Protein AF-A0A6U8L0A1-F1 (afdb_monomer)

Mean predicted aligned error: 18.36 Å

Solvent-accessible surface area (backbone atoms only — not comparable to full-atom values): 10048 Å² total; per-residue (Å²): 143,86,67,66,73,66,54,53,54,54,54,50,52,51,52,53,50,54,51,50,51,52,52,42,53,55,32,50,55,48,30,68,69,43,46,40,82,42,84,46,75,46,82,44,78,45,81,40,72,63,59,80,89,70,69,65,87,71,78,75,72,79,85,76,82,85,75,72,101,62,88,76,73,76,81,40,49,66,57,50,64,76,51,41,80,81,70,53,52,67,66,55,48,30,54,54,24,51,77,69,75,41,88,62,78,77,53,66,70,59,46,51,51,52,48,39,52,54,38,50,55,55,61,73,67,56,79,53,67,40,80,46,78,46,81,45,76,45,78,41,81,44,72,26,68,69,40,52,53,50,38,52,52,47,51,50,52,49,31,53,76,70,67,72,114

Foldseek 3Di:
DPDPVVVVVVVVLVVVLVVLVVLLVVLVVVLVVFKDKDKDKDKDKDWDQPDVPPPPVPPPDDPPPPDDDDPPPPDALVVCVVCDLVNDDLVRLLVLCVVLVHDSDDDSVVSSVVSSVSRVVVVVPDRPIDIDIDMDIDIDIDGSVVSVVVSVVSVVVSCVSVVVD

Nearest PDB structures (foldseek):
  1zbh-assembly1_D  TM=7.529E-01  e=1.229E-01  Homo sapiens

Sequence (165 aa):
MRSQAAGDGAATLKRLVEEVDAEIAACQATIERDQRWERRVATRYDVVDAKDNFSSGAVHEGVEDYTAGVMAVHLSADALDKGGLNRFSLAELRAALEKLGRPADGDKPTLFRRLREALAASAQAQPRQQTVAHEVASWALVGAEAAEAELEALLARRRELLGEA

Secondary structure (DSSP, 8-state):
--SHHHHHHHHHHHHHHHHHHHHHHHHHHHHHHH-EEEEEEEEEEEEEE--GGG-------------SS-------HHHHHHHTTTSS-HHHHHHHHHHTT----S-HHHHHHHHHHHHHHHHHT---EEEEEEEEEEEEEES-HHHHHHHHHHHHHHHHHHT--

Radius of gyration: 37.77 Å; Cα contacts (8 Å, |Δi|>4): 126; chains: 1; bounding box: 82×31×103 Å

InterPro domains:
  IPR003034 SAP domain [PF02037] (85-119)
  IPR003034 SAP domain [PS50800] (85-119)
  IPR003034 SAP domain [SM00513] (85-119)
  IPR036361 SAP domain superfamily [G3DSA:1.10.720.30] (74-133)
  IPR036361 SAP domain superfamily [SSF68906] (78-119)

Structure (mmCIF, N/CA/C/O backbone):
data_AF-A0A6U8L0A1-F1
#
_entry.id   AF-A0A6U8L0A1-F1
#
loop_
_atom_site.group_PDB
_atom_site.id
_atom_site.type_symbol
_atom_site.label_atom_id
_atom_site.label_alt_id
_atom_site.label_comp_id
_atom_site.label_asym_id
_atom_site.label_entity_id
_atom_site.label_seq_id
_atom_site.pdbx_PDB_ins_code
_atom_site.Cartn_x
_atom_site.Cartn_y
_atom_site.Cartn_z
_atom_site.occupancy
_atom_site.B_iso_or_equiv
_atom_site.auth_seq_id
_atom_site.auth_comp_id
_atom_site.auth_asym_id
_atom_site.auth_atom_id
_atom_site.pdbx_PDB_model_num
ATOM 1 N N . MET A 1 1 ? 46.086 -12.837 -42.926 1.00 46.69 1 MET A N 1
ATOM 2 C CA . MET A 1 1 ? 44.847 -12.053 -43.146 1.00 46.69 1 MET A CA 1
ATOM 3 C C . MET A 1 1 ? 43.720 -12.517 -42.211 1.00 46.69 1 MET A C 1
ATOM 5 O O . MET A 1 1 ? 42.732 -13.058 -42.682 1.00 46.69 1 MET A O 1
ATOM 9 N N . ARG A 1 2 ? 43.853 -12.366 -40.883 1.00 50.06 2 ARG A N 1
ATOM 10 C CA . ARG A 1 2 ? 42.806 -12.774 -39.912 1.00 50.06 2 ARG A CA 1
ATOM 11 C C . ARG A 1 2 ? 42.743 -11.854 -38.678 1.00 50.06 2 ARG A C 1
ATOM 13 O O . ARG A 1 2 ? 42.684 -12.336 -37.558 1.00 50.06 2 ARG A O 1
ATOM 20 N N . SER A 1 3 ? 42.798 -10.536 -38.870 1.00 52.25 3 SER A N 1
ATOM 21 C CA . SER A 1 3 ? 42.625 -9.564 -37.769 1.00 52.25 3 SER A CA 1
ATOM 22 C C . SER A 1 3 ? 41.498 -8.551 -37.991 1.00 52.25 3 SER A C 1
ATOM 24 O O . SER A 1 3 ? 41.127 -7.860 -37.052 1.00 52.25 3 SER A O 1
ATOM 26 N N . GLN A 1 4 ? 40.902 -8.478 -39.188 1.00 55.75 4 GLN A N 1
ATOM 27 C CA . GLN A 1 4 ? 39.825 -7.518 -39.473 1.00 55.75 4 GLN A CA 1
ATOM 28 C C . GLN A 1 4 ? 38.455 -7.943 -38.916 1.00 55.75 4 GLN A C 1
ATOM 30 O O . GL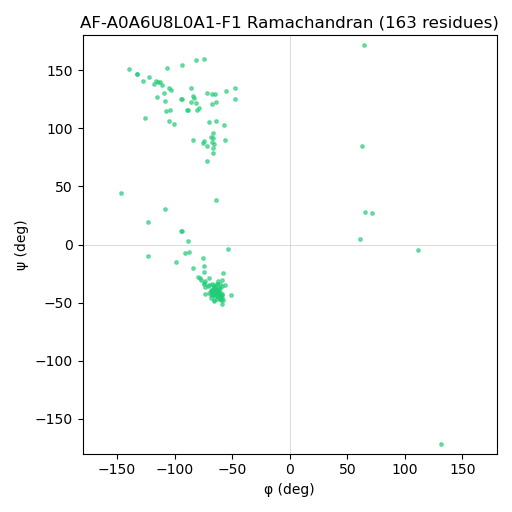N A 1 4 ? 37.675 -7.083 -38.532 1.00 55.75 4 GLN A O 1
ATOM 35 N N . ALA A 1 5 ? 38.183 -9.246 -38.785 1.00 55.41 5 ALA A N 1
ATOM 36 C CA . ALA A 1 5 ? 36.877 -9.736 -38.325 1.00 55.41 5 ALA A CA 1
ATOM 37 C C . ALA A 1 5 ? 36.592 -9.462 -36.832 1.00 55.41 5 ALA A C 1
ATOM 39 O O . ALA A 1 5 ? 35.441 -9.285 -36.451 1.00 55.41 5 ALA A O 1
ATOM 40 N N . ALA A 1 6 ? 37.626 -9.391 -35.983 1.00 57.47 6 ALA A N 1
ATOM 41 C CA . ALA A 1 6 ? 37.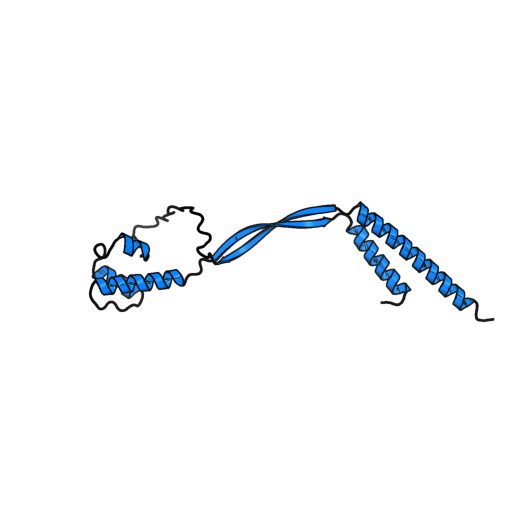454 -9.128 -34.550 1.00 57.47 6 ALA A CA 1
ATOM 42 C C . ALA A 1 6 ? 37.166 -7.643 -34.243 1.00 57.47 6 ALA A C 1
ATOM 44 O O . ALA A 1 6 ? 36.453 -7.338 -33.291 1.00 57.47 6 ALA A O 1
ATOM 45 N N . GLY A 1 7 ? 37.686 -6.719 -35.061 1.00 63.44 7 GLY A N 1
ATOM 46 C CA . GLY A 1 7 ? 37.442 -5.280 -34.899 1.00 63.44 7 GLY A CA 1
ATOM 47 C C . GLY A 1 7 ? 36.032 -4.853 -35.316 1.00 63.44 7 GLY A C 1
ATOM 48 O O . GLY A 1 7 ? 35.467 -3.940 -34.719 1.00 63.44 7 GLY A O 1
ATOM 49 N N . ASP A 1 8 ? 35.446 -5.544 -36.295 1.00 78.50 8 ASP A N 1
ATOM 50 C CA . ASP A 1 8 ? 34.117 -5.222 -36.826 1.00 78.50 8 ASP A CA 1
ATOM 51 C C . ASP A 1 8 ? 32.995 -5.624 -35.852 1.00 78.50 8 ASP A C 1
ATOM 53 O O . ASP A 1 8 ? 32.032 -4.884 -35.648 1.00 78.50 8 ASP A O 1
ATOM 57 N N . GLY A 1 9 ? 33.168 -6.749 -35.145 1.00 81.25 9 GLY A N 1
ATOM 58 C CA . GLY A 1 9 ? 32.260 -7.167 -34.073 1.00 81.25 9 GLY A CA 1
ATOM 59 C C . GLY A 1 9 ? 32.261 -6.199 -32.886 1.00 81.25 9 GLY A C 1
ATOM 60 O O . GLY A 1 9 ? 31.198 -5.820 -32.405 1.00 81.25 9 GLY A O 1
ATOM 61 N N . ALA A 1 10 ? 33.438 -5.725 -32.462 1.00 83.44 10 ALA A N 1
ATOM 62 C CA . ALA A 1 10 ? 33.552 -4.744 -31.380 1.00 83.44 10 ALA A CA 1
ATOM 63 C C . ALA A 1 10 ? 32.946 -3.380 -31.757 1.00 83.44 10 ALA A C 1
ATOM 65 O O . ALA A 1 10 ? 32.262 -2.758 -30.946 1.00 83.44 10 ALA A O 1
ATOM 66 N N . ALA A 1 11 ? 33.152 -2.924 -32.997 1.00 86.12 11 ALA A N 1
ATOM 67 C CA . ALA A 1 11 ? 32.531 -1.699 -33.498 1.00 86.12 11 ALA A CA 1
ATOM 68 C C . ALA A 1 11 ? 31.002 -1.828 -33.606 1.00 86.12 11 ALA A C 1
ATOM 70 O O . ALA A 1 11 ? 30.283 -0.878 -33.302 1.00 86.12 11 ALA A O 1
ATOM 71 N N . THR A 1 12 ? 30.505 -3.001 -34.002 1.00 87.25 12 THR A N 1
ATOM 72 C CA . THR A 1 12 ? 29.067 -3.288 -34.084 1.00 87.25 12 THR A CA 1
ATOM 73 C C . THR A 1 12 ? 28.427 -3.331 -32.698 1.00 87.25 12 THR A C 1
ATOM 75 O O . THR A 1 12 ? 27.409 -2.680 -32.484 1.00 87.25 12 THR A O 1
ATOM 78 N N . LEU A 1 13 ? 29.056 -4.014 -31.736 1.00 87.56 13 LEU A N 1
ATOM 79 C CA . LEU A 1 13 ? 28.593 -4.055 -30.348 1.00 87.56 13 LEU A CA 1
ATOM 80 C C . LEU A 1 13 ? 28.543 -2.653 -29.737 1.00 87.56 13 LEU A C 1
ATOM 82 O O . LEU A 1 13 ? 27.558 -2.292 -29.103 1.00 87.56 13 LEU A O 1
ATOM 86 N N . LYS A 1 14 ? 29.574 -1.838 -29.982 1.00 90.12 14 LYS A N 1
ATOM 87 C CA . LYS A 1 14 ? 29.617 -0.454 -29.508 1.00 90.12 14 LYS A CA 1
ATOM 88 C C . LYS A 1 14 ? 28.440 0.373 -30.036 1.00 90.12 14 LYS A C 1
ATOM 90 O O . LYS A 1 14 ? 27.801 1.054 -29.246 1.00 90.12 14 LYS A O 1
ATOM 95 N N . ARG A 1 15 ? 28.119 0.276 -31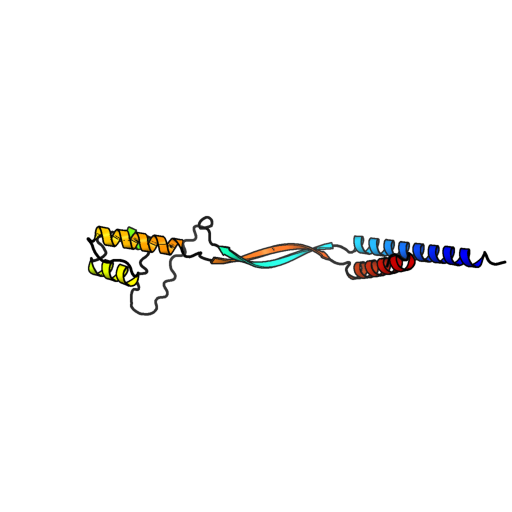.333 1.00 91.44 15 ARG A N 1
ATOM 96 C CA . ARG A 1 15 ? 26.957 0.977 -31.913 1.00 91.44 15 ARG A CA 1
ATOM 97 C C . ARG A 1 15 ? 25.637 0.512 -31.303 1.00 91.44 15 ARG A C 1
ATOM 99 O O . ARG A 1 15 ? 24.790 1.345 -31.026 1.00 91.44 15 ARG A O 1
ATOM 106 N N . LEU A 1 16 ? 25.480 -0.794 -31.075 1.00 90.81 16 LEU A N 1
ATOM 107 C CA . LEU A 1 16 ? 24.273 -1.347 -30.453 1.00 90.81 16 LEU A CA 1
ATOM 108 C C . LEU A 1 16 ? 24.101 -0.863 -29.009 1.00 90.81 16 LEU A C 1
ATOM 110 O O . LEU A 1 16 ? 22.989 -0.558 -28.597 1.00 90.81 16 LEU A O 1
ATOM 114 N N . VAL A 1 17 ? 25.189 -0.769 -28.242 1.00 91.62 17 VAL A N 1
ATOM 115 C CA . VAL A 1 17 ? 25.141 -0.211 -26.882 1.00 91.62 17 VAL A CA 1
ATOM 116 C C . VAL A 1 17 ? 24.807 1.282 -26.918 1.00 91.62 17 VAL A C 1
ATOM 118 O O . VAL A 1 17 ? 23.960 1.717 -26.150 1.00 91.62 17 VAL A O 1
ATOM 121 N N . GLU A 1 18 ? 25.410 2.052 -27.830 1.00 93.00 18 GLU A N 1
ATOM 122 C CA . GLU A 1 18 ? 25.106 3.483 -28.004 1.00 93.00 18 GLU A CA 1
ATOM 123 C C . GLU A 1 18 ? 23.642 3.728 -28.414 1.00 93.00 18 GLU A C 1
ATOM 125 O O . GLU A 1 18 ? 23.024 4.682 -27.946 1.00 93.00 18 GLU A O 1
ATOM 130 N N . GLU A 1 19 ? 23.070 2.860 -29.252 1.00 94.38 19 GLU A N 1
ATOM 131 C CA . GLU A 1 19 ? 21.654 2.892 -29.638 1.00 94.38 19 GLU A CA 1
ATOM 132 C C . GLU A 1 19 ? 20.738 2.606 -28.440 1.00 94.38 19 GLU A C 1
ATOM 134 O O . GLU A 1 19 ? 19.836 3.393 -28.157 1.00 94.38 19 GLU A O 1
ATOM 139 N N . VAL A 1 20 ? 21.021 1.548 -27.672 1.00 92.19 20 VAL A N 1
ATOM 140 C CA . VAL A 1 20 ? 20.257 1.216 -26.458 1.00 92.19 20 VAL A CA 1
ATOM 141 C C . VAL A 1 20 ? 20.381 2.315 -25.396 1.00 92.19 20 VAL A C 1
ATOM 143 O O . VAL A 1 20 ? 19.396 2.642 -24.741 1.00 92.19 20 VAL A O 1
ATOM 146 N N . ASP A 1 21 ? 21.553 2.935 -25.238 1.00 93.19 21 ASP A N 1
ATOM 147 C CA . ASP A 1 21 ? 21.745 4.064 -24.319 1.00 93.19 21 ASP A CA 1
ATOM 148 C C . ASP A 1 21 ? 20.921 5.296 -24.749 1.00 93.19 21 ASP A C 1
ATOM 150 O O . ASP A 1 21 ? 20.365 6.000 -23.900 1.00 93.19 21 ASP A O 1
ATOM 154 N N . ALA A 1 22 ? 20.785 5.543 -26.056 1.00 93.62 22 ALA A N 1
ATOM 155 C CA . ALA A 1 22 ? 19.926 6.607 -26.575 1.00 93.62 22 ALA A CA 1
ATOM 156 C C . ALA A 1 22 ? 18.431 6.314 -26.340 1.00 93.62 22 ALA A C 1
ATOM 158 O O . ALA A 1 22 ? 17.685 7.217 -25.951 1.00 93.62 22 ALA A O 1
ATOM 159 N N . GLU A 1 23 ? 17.999 5.062 -26.519 1.00 91.81 23 GLU A N 1
ATOM 160 C CA . GLU A 1 23 ? 16.633 4.614 -26.208 1.00 91.81 23 GLU A CA 1
ATOM 161 C C . GLU A 1 23 ? 16.326 4.739 -24.705 1.00 91.81 23 GLU A C 1
ATOM 163 O O . GLU A 1 23 ? 15.272 5.253 -24.328 1.00 91.81 23 GLU A O 1
ATOM 168 N N . ILE A 1 24 ? 17.277 4.371 -23.837 1.00 92.56 24 ILE A N 1
ATOM 169 C CA . ILE A 1 24 ? 17.179 4.549 -22.379 1.00 92.56 24 ILE A CA 1
ATOM 170 C C . ILE A 1 24 ? 16.968 6.024 -22.027 1.00 92.56 24 ILE A C 1
ATOM 172 O O . ILE A 1 24 ? 16.064 6.343 -21.253 1.00 92.56 24 ILE A O 1
ATOM 176 N N . ALA A 1 25 ? 17.762 6.928 -22.607 1.00 93.00 25 ALA A N 1
ATOM 177 C CA . ALA A 1 25 ? 17.652 8.359 -22.336 1.00 93.00 25 ALA A CA 1
ATOM 178 C C . ALA A 1 25 ? 16.299 8.938 -22.791 1.00 93.00 25 ALA A C 1
ATOM 180 O O . ALA A 1 25 ? 15.692 9.743 -22.081 1.00 93.00 25 ALA A O 1
ATOM 181 N N . ALA A 1 26 ? 15.791 8.510 -23.951 1.00 90.12 26 ALA A N 1
ATOM 182 C CA . ALA A 1 26 ? 14.474 8.921 -24.440 1.00 90.12 26 ALA A CA 1
ATOM 183 C C . ALA A 1 26 ? 13.335 8.412 -23.537 1.00 90.12 26 ALA A C 1
ATOM 185 O O . ALA A 1 26 ? 12.371 9.138 -23.261 1.00 90.12 26 ALA A O 1
ATOM 186 N N . CYS A 1 27 ? 13.466 7.183 -23.038 1.00 87.75 27 CYS A N 1
ATOM 187 C CA . CYS A 1 27 ? 12.503 6.587 -22.125 1.00 87.75 27 CYS A CA 1
ATOM 188 C C . CYS A 1 27 ? 12.490 7.319 -20.771 1.00 87.75 27 CYS A C 1
ATOM 190 O O . CYS A 1 27 ? 11.429 7.705 -20.281 1.00 87.75 27 CYS A O 1
ATOM 192 N N . GLN A 1 28 ? 13.667 7.644 -20.226 1.00 89.31 28 GLN A N 1
ATOM 193 C CA . GLN A 1 28 ? 13.808 8.455 -19.009 1.00 89.31 28 GLN A CA 1
ATOM 194 C C . GLN A 1 28 ? 13.169 9.843 -19.147 1.00 89.31 28 GLN A C 1
ATOM 196 O O . GLN A 1 28 ? 12.437 10.266 -18.256 1.00 89.31 28 GLN A O 1
ATOM 201 N N . ALA A 1 29 ? 13.357 10.522 -20.281 1.00 88.19 29 ALA A N 1
ATOM 202 C CA . ALA A 1 29 ? 12.718 11.816 -20.527 1.00 88.19 29 ALA A CA 1
ATOM 203 C C . ALA A 1 29 ? 11.179 11.721 -20.572 1.00 88.19 29 ALA A C 1
ATOM 205 O O . ALA A 1 29 ? 10.479 12.638 -20.140 1.00 88.19 29 ALA A O 1
ATOM 206 N N . THR A 1 30 ? 10.638 10.609 -21.078 1.00 86.25 30 THR A N 1
ATOM 207 C CA . THR A 1 30 ? 9.189 10.350 -21.080 1.00 86.25 30 THR A CA 1
ATOM 208 C C . THR A 1 30 ? 8.675 10.124 -19.662 1.00 86.25 30 THR A C 1
ATOM 210 O O . THR A 1 30 ? 7.658 10.700 -19.281 1.00 86.25 30 THR A O 1
ATOM 213 N N . ILE A 1 31 ? 9.415 9.354 -18.862 1.00 86.75 31 ILE A N 1
ATOM 214 C CA . ILE A 1 31 ? 9.111 9.114 -17.451 1.00 86.75 31 ILE A CA 1
ATOM 215 C C . ILE A 1 31 ? 9.069 10.437 -16.681 1.00 86.75 31 ILE A C 1
ATOM 217 O O . ILE A 1 31 ? 8.065 10.736 -16.044 1.00 86.75 31 ILE A O 1
ATOM 221 N N . GLU A 1 32 ? 10.099 11.274 -16.795 1.00 87.06 32 GLU A N 1
ATOM 222 C CA . GLU A 1 32 ? 10.148 12.572 -16.110 1.00 87.06 32 GLU A CA 1
ATOM 223 C C . GLU A 1 32 ? 9.002 13.510 -16.517 1.00 87.06 32 GLU A C 1
ATOM 225 O O . GLU A 1 32 ? 8.510 14.283 -15.694 1.00 87.06 32 GLU A O 1
ATOM 230 N N . ARG A 1 33 ? 8.560 13.446 -17.779 1.00 86.75 33 ARG A N 1
ATOM 231 C CA . ARG A 1 33 ? 7.455 14.265 -18.290 1.00 86.75 33 ARG A CA 1
ATOM 232 C C . ARG A 1 33 ? 6.092 13.789 -17.785 1.00 86.75 33 ARG A C 1
ATOM 234 O O . ARG A 1 33 ? 5.243 14.622 -17.466 1.00 86.75 33 ARG A O 1
ATOM 241 N N . ASP A 1 34 ? 5.875 12.477 -17.763 1.00 82.94 34 ASP A N 1
ATOM 242 C CA . ASP A 1 34 ? 4.548 11.879 -17.566 1.00 82.94 34 ASP A CA 1
ATOM 243 C C . ASP A 1 34 ? 4.297 11.430 -16.116 1.00 82.94 34 ASP A C 1
ATOM 245 O O . ASP A 1 34 ? 3.141 11.237 -15.716 1.00 82.94 34 ASP A O 1
ATOM 249 N N . GLN A 1 35 ? 5.351 11.325 -15.299 1.00 86.56 35 GLN A N 1
ATOM 250 C CA . GLN A 1 35 ? 5.230 11.061 -13.871 1.00 86.56 35 GLN A CA 1
ATOM 251 C C . GLN A 1 35 ? 4.536 12.215 -13.149 1.00 86.56 35 GLN A C 1
ATOM 253 O O . GLN A 1 35 ? 4.925 13.382 -13.212 1.00 86.56 35 GLN A O 1
ATOM 258 N N . ARG A 1 36 ? 3.520 11.858 -12.367 1.00 84.56 36 ARG A N 1
ATOM 259 C CA . ARG A 1 36 ? 2.833 12.773 -11.459 1.00 84.56 36 ARG A CA 1
ATOM 260 C C . ARG A 1 36 ? 2.674 12.147 -10.085 1.00 84.56 36 ARG A C 1
ATOM 262 O O . ARG A 1 36 ? 2.457 10.945 -9.947 1.00 84.56 36 ARG A O 1
ATOM 269 N N . TRP A 1 37 ? 2.735 12.990 -9.063 1.00 83.38 37 TRP A N 1
ATOM 270 C CA . TRP A 1 37 ? 2.398 12.596 -7.702 1.00 83.38 37 TRP A CA 1
ATOM 271 C C . TRP A 1 37 ? 0.882 12.572 -7.528 1.00 83.38 37 TRP A C 1
ATOM 273 O O . TRP A 1 37 ? 0.215 13.602 -7.621 1.00 83.38 37 TRP A O 1
ATOM 283 N N . GLU A 1 38 ? 0.339 11.396 -7.243 1.00 85.00 38 GLU A N 1
ATOM 284 C CA . GLU A 1 38 ? -1.072 11.189 -6.952 1.00 85.00 38 GLU A CA 1
ATOM 285 C C . GLU A 1 38 ? -1.258 10.859 -5.467 1.00 85.00 38 GLU A C 1
ATOM 287 O O . GLU A 1 38 ? -0.577 9.998 -4.900 1.00 85.00 38 GLU A O 1
ATOM 292 N N . ARG A 1 39 ? -2.191 11.558 -4.812 1.00 82.75 39 ARG A N 1
ATOM 293 C CA . ARG A 1 39 ? -2.555 11.283 -3.420 1.00 82.75 39 ARG A CA 1
ATOM 294 C C . ARG A 1 39 ? -3.512 10.098 -3.380 1.00 82.75 39 ARG A C 1
ATOM 296 O O . ARG A 1 39 ? -4.648 10.208 -3.830 1.00 82.75 39 ARG A O 1
ATOM 303 N N . ARG A 1 40 ? -3.087 8.999 -2.763 1.00 84.12 40 ARG A N 1
ATOM 304 C CA . ARG A 1 40 ? -3.928 7.831 -2.476 1.00 84.12 40 ARG A CA 1
ATOM 305 C C . ARG A 1 40 ? -4.320 7.837 -1.005 1.00 84.12 40 ARG A C 1
ATOM 307 O O . ARG A 1 40 ? -3.474 8.059 -0.142 1.00 84.12 40 ARG A O 1
ATOM 314 N N . VAL A 1 41 ? -5.600 7.614 -0.726 1.00 84.06 41 VAL A N 1
ATOM 315 C CA . VAL A 1 41 ? -6.133 7.514 0.638 1.00 84.06 41 VAL A CA 1
ATOM 316 C C . VAL A 1 41 ? -6.639 6.096 0.845 1.00 84.06 41 VAL A C 1
ATOM 318 O O . VAL A 1 41 ? -7.423 5.599 0.040 1.00 84.06 41 VAL A O 1
ATOM 321 N N . ALA A 1 42 ? -6.176 5.448 1.909 1.00 83.25 42 ALA A N 1
ATOM 322 C CA . ALA A 1 42 ? -6.623 4.123 2.312 1.00 83.25 42 ALA A CA 1
ATOM 323 C C . ALA A 1 42 ? -7.059 4.147 3.779 1.00 83.25 42 ALA A C 1
ATOM 325 O O . ALA A 1 42 ? -6.422 4.784 4.619 1.00 83.25 42 ALA A O 1
ATOM 326 N N . THR A 1 43 ? -8.139 3.439 4.097 1.00 81.75 43 THR A N 1
ATOM 327 C CA . THR A 1 43 ? -8.584 3.260 5.481 1.00 81.75 43 THR A CA 1
ATOM 328 C C . THR A 1 43 ? -7.844 2.082 6.093 1.00 81.75 43 THR A C 1
ATOM 330 O O . THR A 1 43 ? -7.908 0.965 5.575 1.00 81.75 43 THR A O 1
ATOM 333 N N . ARG A 1 44 ? -7.150 2.325 7.204 1.00 81.50 44 ARG A N 1
ATOM 334 C CA . ARG A 1 44 ? -6.470 1.293 7.984 1.00 81.50 44 ARG A CA 1
ATOM 335 C C . ARG A 1 44 ? -7.186 1.103 9.318 1.00 81.50 44 ARG A C 1
ATOM 337 O O . ARG A 1 44 ? -7.568 2.075 9.967 1.00 81.50 44 ARG A O 1
ATOM 344 N N . TYR A 1 45 ? -7.355 -0.156 9.711 1.00 77.44 45 TYR A N 1
ATOM 345 C CA . TYR A 1 45 ? -7.931 -0.547 10.994 1.00 77.44 45 TYR A CA 1
ATOM 346 C C . TYR A 1 45 ? -6.813 -1.077 11.883 1.00 77.44 45 TYR A C 1
ATOM 348 O O . TYR A 1 45 ? -6.230 -2.112 11.570 1.00 77.44 45 TYR A O 1
ATOM 356 N N . ASP A 1 46 ? -6.527 -0.378 12.977 1.00 75.44 46 ASP A N 1
ATOM 357 C CA . ASP A 1 46 ? -5.576 -0.846 13.983 1.00 75.44 46 ASP A CA 1
ATOM 358 C C . ASP A 1 46 ? -6.320 -1.152 15.288 1.00 75.44 46 ASP A C 1
ATOM 360 O O . ASP A 1 46 ? -7.235 -0.429 15.699 1.00 75.44 46 ASP A O 1
ATOM 364 N N . VAL A 1 47 ? -5.921 -2.245 15.941 1.00 74.62 47 VAL A N 1
ATOM 365 C CA . VAL A 1 47 ? -6.365 -2.578 17.296 1.00 74.62 47 VAL A CA 1
ATOM 366 C C . VAL A 1 47 ? -5.406 -1.902 18.260 1.00 74.62 47 VAL A C 1
ATOM 368 O O . VAL A 1 47 ? -4.215 -2.212 18.278 1.00 74.62 47 VAL A O 1
ATOM 371 N N . VAL A 1 48 ? -5.920 -0.965 19.046 1.00 69.69 48 VAL A N 1
ATOM 372 C CA . VAL A 1 48 ? -5.147 -0.244 20.054 1.00 69.69 48 VAL A CA 1
ATOM 373 C C . VAL A 1 48 ? -5.661 -0.594 21.441 1.00 69.69 48 VAL A C 1
ATOM 375 O O . VAL A 1 48 ? -6.870 -0.698 21.668 1.00 69.69 48 VAL A O 1
ATOM 378 N N . ASP A 1 49 ? -4.741 -0.760 22.387 1.00 65.81 49 ASP A N 1
ATOM 379 C CA . ASP A 1 49 ? -5.105 -0.794 23.798 1.00 65.81 49 ASP A CA 1
ATOM 380 C C . ASP A 1 49 ? -5.595 0.603 24.182 1.00 65.81 49 ASP A C 1
ATOM 382 O O . ASP A 1 49 ? -4.859 1.587 24.038 1.00 65.81 49 ASP A O 1
ATOM 386 N N . ALA A 1 50 ? -6.838 0.711 24.661 1.00 58.28 50 ALA A N 1
ATOM 387 C CA . ALA A 1 50 ? -7.354 1.967 25.182 1.00 58.28 50 ALA A CA 1
ATOM 388 C C . ALA A 1 50 ? -6.600 2.312 26.469 1.00 58.28 50 ALA A C 1
ATOM 390 O O . ALA A 1 50 ? -6.989 1.943 27.574 1.00 58.28 50 ALA A O 1
ATOM 391 N N . LYS A 1 51 ? -5.475 3.007 26.321 1.00 58.62 51 LYS A N 1
ATOM 392 C CA . LYS A 1 51 ? -4.812 3.669 27.435 1.00 58.62 51 LYS A CA 1
ATOM 393 C C . LYS A 1 51 ? -5.678 4.870 27.810 1.00 58.62 51 LYS A C 1
ATOM 395 O O . LYS A 1 51 ? -6.006 5.671 26.935 1.00 58.62 51 LYS A O 1
ATOM 400 N N . ASP A 1 52 ? -5.997 5.019 29.094 1.00 54.78 52 ASP A N 1
ATOM 401 C CA . ASP A 1 52 ? -6.903 6.041 29.659 1.00 54.78 52 ASP A CA 1
ATOM 402 C C . ASP A 1 52 ? -6.569 7.510 29.304 1.00 54.78 52 ASP A C 1
ATOM 404 O O . ASP A 1 52 ? -7.323 8.421 29.626 1.00 54.78 52 ASP A O 1
ATOM 408 N N . ASN A 1 53 ? -5.467 7.776 28.599 1.00 45.19 53 ASN A N 1
ATOM 409 C CA . ASN A 1 53 ? -5.058 9.117 28.182 1.00 45.19 53 ASN A CA 1
ATOM 410 C C . ASN A 1 53 ? -5.877 9.696 27.010 1.00 45.19 53 ASN A C 1
ATOM 412 O O . ASN A 1 53 ? -5.750 10.885 26.730 1.00 45.19 53 ASN A O 1
ATOM 416 N N . PHE A 1 54 ? -6.702 8.889 26.329 1.00 46.22 54 PHE A N 1
ATOM 417 C CA . PHE A 1 54 ? -7.622 9.346 25.275 1.00 46.22 54 PHE A CA 1
ATOM 418 C C . PHE A 1 54 ? -9.089 9.309 25.711 1.00 46.22 54 PHE A C 1
ATOM 420 O O . PHE A 1 54 ? -9.978 9.143 24.877 1.00 46.22 54 PHE A O 1
ATOM 427 N N . SER A 1 55 ? -9.382 9.502 27.001 1.00 44.66 55 SER A N 1
ATOM 428 C CA . SER A 1 55 ? -10.731 9.890 27.408 1.00 44.66 55 SER A CA 1
ATOM 429 C C . SER A 1 55 ? -11.019 11.298 26.874 1.00 44.66 55 SER A C 1
ATOM 431 O O . SER A 1 55 ? -10.945 12.294 27.595 1.00 44.66 55 SER A O 1
ATOM 433 N N . SER A 1 56 ? -11.346 11.398 25.582 1.00 43.62 56 SER A N 1
ATOM 434 C CA . SER A 1 56 ? -12.233 12.449 25.111 1.00 43.62 56 SER A CA 1
ATOM 435 C C . SER A 1 56 ? -13.416 12.443 26.068 1.00 43.62 56 SER A C 1
ATOM 437 O O . SER A 1 56 ? -14.018 11.388 26.272 1.00 43.62 56 SER A O 1
ATOM 439 N N . GLY A 1 57 ? -13.724 13.585 26.679 1.00 40.09 57 GLY A N 1
ATOM 440 C CA . GLY A 1 57 ? -14.876 13.783 27.561 1.00 40.09 57 GLY A CA 1
ATOM 441 C C . GLY A 1 57 ? -16.230 13.622 26.857 1.00 40.09 57 GLY A C 1
ATOM 442 O O . GLY A 1 57 ? -17.153 14.379 27.128 1.00 40.09 57 GLY A O 1
ATOM 443 N N . ALA A 1 58 ? -16.357 12.664 25.940 1.00 40.06 58 ALA A N 1
ATOM 444 C CA . ALA A 1 58 ? -17.618 12.141 25.471 1.00 40.06 58 ALA A CA 1
ATOM 445 C C . ALA A 1 58 ? -18.169 11.253 26.585 1.00 40.06 58 ALA A C 1
ATOM 447 O O . ALA A 1 58 ? -17.902 10.055 26.679 1.00 40.06 58 ALA A O 1
ATOM 448 N N . VAL A 1 59 ? -18.917 11.900 27.471 1.00 40.59 59 VAL A N 1
ATOM 449 C CA . VAL A 1 59 ? -19.905 11.261 28.325 1.00 40.59 59 VAL A CA 1
ATOM 450 C C . VAL A 1 59 ? -20.870 10.523 27.394 1.00 40.59 59 VAL A C 1
ATOM 452 O O . VAL A 1 59 ? -21.838 11.099 26.911 1.00 40.59 59 VAL A O 1
ATOM 455 N N . HIS A 1 60 ? -20.590 9.259 27.081 1.00 32.41 60 HIS A N 1
ATOM 456 C CA . HIS A 1 60 ? -21.631 8.362 26.604 1.00 32.41 60 HIS A CA 1
ATOM 457 C C . HIS A 1 60 ? -22.453 7.975 27.828 1.00 32.41 60 HIS A C 1
ATOM 459 O O . HIS A 1 60 ? -22.158 7.013 28.537 1.00 32.41 60 HIS A O 1
ATOM 465 N N . GLU A 1 61 ? -23.445 8.820 28.109 1.00 38.56 61 GLU A N 1
ATOM 466 C CA . GLU A 1 61 ? -24.616 8.446 28.888 1.00 38.56 61 GLU A CA 1
ATOM 467 C C . GLU A 1 61 ? -25.157 7.115 28.354 1.00 38.56 61 GLU A C 1
ATOM 469 O O . GLU A 1 61 ? -25.198 6.877 27.144 1.00 38.56 61 GLU A O 1
ATOM 474 N N . GLY A 1 62 ? -25.463 6.221 29.291 1.00 40.66 62 GLY A N 1
ATOM 475 C CA . GLY A 1 62 ? -25.654 4.803 29.050 1.00 40.66 62 GLY A CA 1
ATOM 476 C C . GLY A 1 62 ? -26.702 4.486 27.993 1.00 40.66 62 GLY A C 1
ATOM 477 O O . GLY A 1 62 ? -27.843 4.936 28.059 1.00 40.66 62 GLY A O 1
ATOM 478 N N . VAL A 1 63 ? -26.330 3.604 27.071 1.00 33.94 63 VAL A N 1
ATOM 479 C CA . VAL A 1 63 ? -27.307 2.750 26.402 1.00 33.94 63 VAL A CA 1
ATOM 480 C C . VAL A 1 63 ? -27.531 1.563 27.336 1.00 33.94 63 VAL A C 1
ATOM 482 O O . VAL A 1 63 ? -26.787 0.585 27.323 1.00 33.94 63 VAL A O 1
ATOM 485 N N . GLU A 1 64 ? -28.503 1.712 28.236 1.00 38.28 64 GLU A N 1
ATOM 486 C CA . GLU A 1 64 ? -29.051 0.605 29.014 1.00 38.28 64 GLU A CA 1
ATOM 487 C C . GLU A 1 64 ? -29.863 -0.282 28.057 1.00 38.28 64 GLU A C 1
ATOM 489 O O . GLU A 1 64 ? -30.958 0.078 27.626 1.00 38.28 64 GLU A O 1
ATOM 494 N N . ASP A 1 65 ? -29.315 -1.445 27.698 1.00 37.50 65 ASP A N 1
ATOM 495 C CA . ASP A 1 65 ? -30.086 -2.522 27.074 1.00 37.50 65 ASP A CA 1
ATOM 496 C C . ASP A 1 65 ? -31.058 -3.084 28.123 1.00 37.50 65 ASP A C 1
ATOM 498 O O . ASP A 1 65 ? -30.736 -3.962 28.929 1.00 37.50 65 ASP A O 1
ATOM 502 N N . TYR A 1 66 ? -32.270 -2.530 28.139 1.00 41.59 66 TYR A N 1
ATOM 503 C CA . TYR A 1 66 ? -33.389 -2.958 28.973 1.00 41.59 66 TYR A CA 1
ATOM 504 C C . TYR A 1 66 ? -33.968 -4.289 28.479 1.00 41.59 66 TYR A C 1
ATOM 506 O O . TYR A 1 66 ? -35.078 -4.347 27.948 1.00 41.59 66 TYR A O 1
ATOM 514 N N . THR A 1 67 ? -33.246 -5.390 28.675 1.00 32.62 67 THR A N 1
ATOM 515 C CA . THR A 1 67 ? -33.823 -6.730 28.516 1.00 32.62 67 THR A CA 1
ATOM 516 C C . THR A 1 67 ? -34.076 -7.364 29.883 1.00 32.62 67 THR A C 1
ATOM 518 O O . THR A 1 67 ? -33.178 -7.798 30.593 1.00 32.62 67 THR A O 1
ATOM 521 N N . ALA A 1 68 ? -35.365 -7.399 30.232 1.00 34.91 68 ALA A N 1
ATOM 522 C CA . ALA A 1 68 ? -35.985 -8.275 31.222 1.00 34.91 68 ALA A CA 1
ATOM 523 C C . ALA A 1 68 ? -35.527 -8.147 32.691 1.00 34.91 68 ALA A C 1
ATOM 525 O O . ALA A 1 68 ? -34.777 -8.970 33.197 1.00 34.91 68 ALA A O 1
ATOM 526 N N . GLY A 1 69 ? -36.132 -7.198 33.419 1.00 34.91 69 GLY A N 1
ATOM 527 C CA . GLY A 1 69 ? -36.745 -7.451 34.740 1.00 34.91 69 GLY A CA 1
ATOM 528 C C . GLY A 1 69 ? -35.880 -7.957 35.906 1.00 34.91 69 GLY A C 1
ATOM 529 O O . GLY A 1 69 ? -36.418 -8.217 36.978 1.00 34.91 69 GLY A O 1
ATOM 530 N N . VAL A 1 70 ? -34.567 -8.072 35.745 1.00 32.41 70 VAL A N 1
ATOM 531 C CA . VAL A 1 70 ? -33.609 -8.387 36.800 1.00 32.41 70 VAL A CA 1
ATOM 532 C C . VAL A 1 70 ? -32.579 -7.275 36.756 1.00 32.41 70 VAL A C 1
ATOM 534 O O . VAL A 1 70 ? -31.797 -7.192 35.814 1.00 32.41 70 VAL A O 1
ATOM 537 N N . MET A 1 71 ? -32.579 -6.395 37.760 1.00 30.44 71 MET A N 1
ATOM 538 C CA . MET A 1 71 ? -31.482 -5.446 37.930 1.00 30.44 71 MET A CA 1
ATOM 539 C C . MET A 1 71 ? -30.221 -6.245 38.268 1.00 30.44 71 MET A C 1
ATOM 541 O O . MET A 1 71 ? -29.897 -6.464 39.435 1.00 30.44 71 MET A O 1
ATOM 545 N N . ALA A 1 72 ? -29.507 -6.711 37.245 1.00 38.62 72 ALA A N 1
ATOM 546 C CA . ALA A 1 72 ? -28.112 -7.071 37.374 1.00 38.62 72 ALA A CA 1
ATOM 547 C C . ALA A 1 72 ? -27.377 -5.759 37.643 1.00 38.62 72 ALA A C 1
ATOM 549 O O . ALA A 1 72 ? -26.904 -5.090 36.730 1.00 38.62 72 ALA A O 1
ATOM 550 N N . VAL A 1 73 ? -27.363 -5.339 38.912 1.00 46.22 73 VAL A N 1
ATOM 551 C CA . VAL A 1 73 ? -26.527 -4.235 39.365 1.00 46.22 73 VAL A CA 1
ATOM 552 C C . VAL A 1 73 ? -25.111 -4.648 39.007 1.00 46.22 73 VAL A C 1
ATOM 554 O O . VAL A 1 73 ? -24.527 -5.519 39.654 1.00 46.22 73 VAL A O 1
ATOM 557 N N . HIS A 1 74 ? -24.585 -4.073 37.929 1.00 50.03 74 HIS A N 1
ATOM 558 C CA . HIS A 1 74 ? -23.192 -4.227 37.573 1.00 50.03 74 HIS A CA 1
ATOM 559 C C . HIS A 1 74 ? -22.419 -3.518 38.687 1.00 50.03 74 HIS A C 1
ATOM 561 O O . HIS A 1 74 ? -22.270 -2.298 38.690 1.00 50.03 74 HIS A O 1
ATOM 567 N N . LEU A 1 75 ? -22.042 -4.277 39.721 1.00 61.19 75 LEU A N 1
ATOM 568 C CA . LEU A 1 75 ? -21.290 -3.761 40.854 1.00 61.19 75 LEU A CA 1
ATOM 569 C C . LEU A 1 75 ? -19.911 -3.360 40.338 1.00 61.19 75 LEU A C 1
ATOM 571 O O . 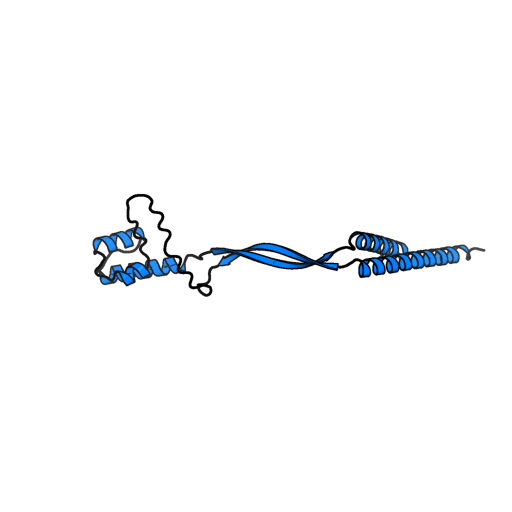LEU A 1 75 ? -19.024 -4.192 40.185 1.00 61.19 75 LEU A O 1
ATOM 575 N N . SER A 1 76 ? -19.759 -2.078 40.026 1.00 62.66 76 SER A N 1
ATOM 576 C CA . SER A 1 76 ? -18.477 -1.440 39.770 1.00 62.66 76 SER A CA 1
ATOM 577 C C . SER A 1 76 ? -17.958 -0.812 41.064 1.00 62.66 76 SER A C 1
ATOM 579 O O . SER A 1 76 ? -18.734 -0.463 41.959 1.00 62.66 76 SER A O 1
ATOM 581 N N . ALA A 1 77 ? -16.637 -0.650 41.176 1.00 64.88 77 ALA A N 1
ATOM 582 C CA . ALA A 1 77 ? -16.033 0.032 42.322 1.00 64.88 77 ALA A CA 1
ATOM 583 C C . ALA A 1 77 ? -16.593 1.462 42.501 1.00 64.88 77 ALA A C 1
ATOM 585 O O . ALA A 1 77 ? -16.820 1.901 43.624 1.00 64.88 77 ALA A O 1
ATOM 586 N N . ASP A 1 78 ? -16.909 2.144 41.396 1.00 65.38 78 ASP A N 1
ATOM 587 C CA . ASP A 1 78 ? -17.504 3.486 41.390 1.00 65.38 78 ASP A CA 1
ATOM 588 C C . ASP A 1 78 ? -18.947 3.497 41.940 1.00 65.38 78 ASP A C 1
ATOM 590 O O . ASP A 1 78 ? -19.329 4.372 42.719 1.00 65.38 78 ASP A O 1
ATOM 594 N N . ALA A 1 79 ? -19.745 2.471 41.614 1.00 65.12 79 ALA A N 1
ATOM 595 C CA . ALA A 1 79 ? -21.099 2.311 42.147 1.00 65.12 79 ALA A CA 1
ATOM 596 C C . ALA A 1 79 ? -21.108 2.005 43.657 1.00 65.12 79 ALA A C 1
ATOM 598 O O . ALA A 1 79 ? -22.002 2.464 44.376 1.00 65.12 79 ALA A O 1
ATOM 599 N N . LEU A 1 80 ? -20.107 1.262 44.146 1.00 68.81 80 LEU A N 1
ATOM 600 C CA . LEU A 1 80 ? -19.881 1.043 45.579 1.00 68.81 80 LEU A CA 1
ATOM 601 C C . LEU A 1 80 ? -19.550 2.353 46.299 1.00 68.81 80 LEU A C 1
ATOM 603 O O . LEU A 1 80 ? -20.138 2.632 47.344 1.00 68.81 80 LEU A O 1
ATOM 607 N N . ASP A 1 81 ? -18.677 3.177 45.721 1.00 67.62 81 ASP A N 1
ATOM 608 C CA . ASP A 1 81 ? -18.250 4.443 46.324 1.00 67.62 81 ASP A CA 1
ATOM 609 C C . ASP A 1 81 ? -19.385 5.470 46.395 1.00 67.62 81 ASP A C 1
ATOM 611 O O . ASP A 1 81 ? -19.561 6.121 47.425 1.00 67.62 81 ASP A O 1
ATOM 615 N N . LYS A 1 82 ? -20.222 5.552 45.354 1.00 68.88 82 LYS A N 1
ATOM 616 C CA . LYS A 1 82 ? -21.412 6.420 45.337 1.00 68.88 82 LYS A CA 1
ATOM 617 C C . LYS A 1 82 ? -22.522 5.939 46.275 1.00 68.88 82 LYS A C 1
ATOM 619 O O . LYS A 1 82 ? -23.253 6.753 46.833 1.00 68.88 82 LYS A O 1
ATOM 624 N N . GLY A 1 83 ? -22.685 4.623 46.427 1.00 65.62 83 GLY A N 1
ATOM 625 C CA . GLY A 1 83 ? -23.705 4.031 47.299 1.00 65.62 83 GLY A CA 1
ATOM 626 C C . GLY A 1 83 ? -23.327 4.026 48.782 1.00 65.62 83 GLY A C 1
ATOM 627 O O . GLY A 1 83 ? -24.207 4.054 49.642 1.00 65.62 83 GLY A O 1
ATOM 628 N N . GLY A 1 84 ? -22.029 3.993 49.085 1.00 66.06 84 GLY A N 1
ATOM 629 C CA . GLY A 1 84 ? -21.510 3.892 50.441 1.00 66.06 84 GLY A CA 1
ATOM 630 C C . GLY A 1 84 ? -21.863 2.573 51.144 1.00 66.06 84 GLY A C 1
ATOM 631 O O . GLY A 1 84 ? -22.677 1.761 50.697 1.00 66.06 84 GLY A O 1
ATOM 632 N N . LEU A 1 85 ? -21.260 2.365 52.316 1.00 66.31 85 LEU A N 1
ATOM 633 C CA . LEU A 1 85 ? -21.436 1.165 53.146 1.00 66.31 85 LEU A CA 1
ATOM 634 C C . LEU A 1 85 ? -22.893 0.888 53.550 1.00 66.31 85 LEU A C 1
ATOM 636 O O . LEU A 1 85 ? -23.236 -0.254 53.845 1.00 66.31 85 LEU A O 1
ATOM 640 N N . ASN A 1 86 ? -23.757 1.903 53.593 1.00 73.44 86 ASN A N 1
ATOM 641 C CA . ASN A 1 86 ? -25.122 1.769 54.110 1.00 73.44 86 ASN A CA 1
ATOM 642 C C . ASN A 1 86 ? -26.130 1.241 53.087 1.00 73.44 86 ASN A C 1
ATOM 644 O O . ASN A 1 86 ? -27.150 0.698 53.498 1.00 73.44 86 ASN A O 1
ATOM 648 N N . ARG A 1 87 ? -25.834 1.339 51.788 1.00 71.62 87 ARG A N 1
ATOM 649 C CA . ARG A 1 87 ? -26.738 0.889 50.721 1.00 71.62 87 ARG A CA 1
ATOM 650 C C . ARG A 1 87 ? -26.803 -0.631 50.578 1.00 71.62 87 ARG A C 1
ATOM 652 O O . ARG A 1 87 ? -27.796 -1.142 50.079 1.00 71.62 87 ARG A 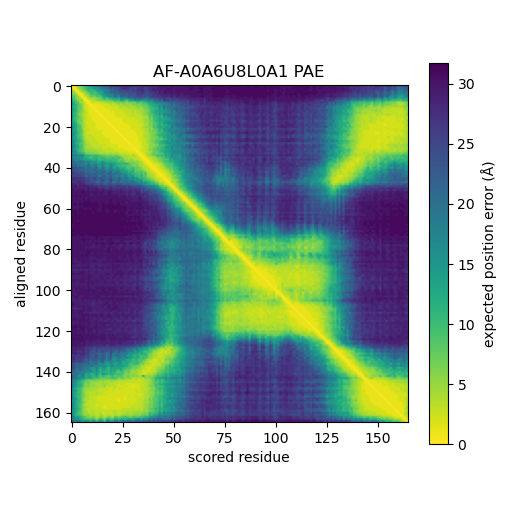O 1
ATOM 659 N N . PHE A 1 88 ? -25.767 -1.337 51.024 1.00 73.62 88 PHE A N 1
ATOM 660 C CA . PHE A 1 88 ? -25.686 -2.791 50.928 1.00 73.62 88 PHE A CA 1
ATOM 661 C C . PHE A 1 88 ? -25.943 -3.436 52.285 1.00 73.62 88 PHE A C 1
ATOM 663 O O . PHE A 1 88 ? -25.393 -3.023 53.311 1.00 73.62 88 PHE A O 1
ATOM 670 N N . SER A 1 89 ? -26.763 -4.475 52.301 1.00 79.38 89 SER A N 1
ATOM 671 C CA . SER A 1 89 ? -26.906 -5.371 53.440 1.00 79.38 89 SER A CA 1
ATOM 672 C C . SER A 1 89 ? -25.697 -6.303 53.549 1.00 79.38 89 SER A C 1
ATOM 674 O O . SER A 1 89 ? -24.948 -6.539 52.599 1.00 79.38 89 SER A O 1
ATOM 676 N N . LEU A 1 90 ? -25.492 -6.859 54.743 1.00 79.75 90 LEU A N 1
ATOM 677 C CA . LEU A 1 90 ? -24.403 -7.803 54.987 1.00 79.75 90 LEU A CA 1
ATOM 678 C C . LEU A 1 90 ? -24.570 -9.082 54.142 1.00 79.75 90 LEU A C 1
ATOM 680 O O . LEU A 1 90 ? -23.582 -9.625 53.653 1.00 79.75 90 LEU A O 1
ATOM 684 N N . ALA A 1 91 ? -25.813 -9.516 53.911 1.00 80.00 91 ALA A N 1
ATOM 685 C CA . ALA A 1 91 ? -26.132 -10.653 53.051 1.00 80.00 91 ALA A CA 1
ATOM 686 C C . ALA A 1 91 ? -25.760 -10.396 51.579 1.00 80.00 91 ALA A C 1
ATOM 688 O O . ALA A 1 91 ? -25.150 -11.256 50.949 1.00 80.00 91 ALA A O 1
ATOM 689 N N . GLU A 1 92 ? -26.047 -9.201 51.053 1.00 80.38 92 GLU A N 1
ATOM 690 C CA . GLU A 1 92 ? -25.698 -8.827 49.673 1.00 80.38 92 GLU A CA 1
ATOM 691 C C . GLU A 1 92 ? -24.183 -8.761 49.459 1.00 80.38 92 GLU A C 1
ATOM 693 O O . GLU A 1 92 ? -23.687 -9.243 48.442 1.00 80.38 92 GLU A O 1
ATOM 698 N N . LEU A 1 93 ? -23.431 -8.231 50.432 1.00 80.94 93 LEU A N 1
ATOM 699 C CA . LEU A 1 93 ? -21.966 -8.186 50.359 1.00 80.94 93 LEU A CA 1
ATOM 700 C C . LEU A 1 93 ? -21.347 -9.588 50.371 1.00 80.94 93 LEU A C 1
ATOM 702 O O . LEU A 1 93 ? -20.410 -9.850 49.618 1.00 80.94 93 LEU A O 1
ATOM 706 N N . ARG A 1 94 ? -21.878 -10.499 51.196 1.00 82.81 94 ARG A N 1
ATOM 707 C CA . ARG A 1 94 ? -21.429 -11.898 51.223 1.00 82.81 94 ARG A CA 1
ATOM 708 C C . ARG A 1 94 ? -21.742 -12.615 49.915 1.00 82.81 94 ARG A C 1
ATOM 710 O O . ARG A 1 94 ? -20.838 -13.209 49.342 1.00 82.81 94 ARG A O 1
ATOM 717 N N . ALA A 1 95 ? -22.966 -12.481 49.407 1.00 82.94 95 ALA A N 1
ATOM 718 C CA . ALA A 1 95 ? -23.367 -13.077 48.135 1.00 82.94 95 ALA A CA 1
ATOM 719 C C . ALA A 1 95 ? -22.531 -12.547 46.955 1.00 82.94 95 ALA A C 1
ATOM 721 O O . ALA A 1 95 ? -22.181 -13.301 46.048 1.00 82.94 95 ALA A O 1
ATOM 722 N N . ALA A 1 96 ? -22.176 -11.257 46.961 1.00 79.31 96 ALA A N 1
ATOM 723 C CA . ALA A 1 96 ? -21.307 -10.665 45.945 1.00 79.31 96 ALA A CA 1
ATOM 724 C C . ALA A 1 96 ? -19.864 -11.199 46.022 1.00 79.31 96 ALA A C 1
ATOM 726 O O . ALA A 1 96 ? -19.272 -11.504 44.988 1.00 79.31 96 ALA A O 1
ATOM 727 N N . LEU A 1 97 ? -19.306 -11.353 47.228 1.00 83.19 97 LEU A N 1
ATOM 728 C CA . LEU A 1 97 ? -17.974 -11.938 47.421 1.00 83.19 97 LEU A CA 1
ATOM 729 C C . LEU A 1 97 ? -17.933 -13.429 47.070 1.00 83.19 97 LEU A C 1
ATOM 731 O O . LEU A 1 97 ? -16.971 -13.872 46.449 1.00 83.19 97 LEU A O 1
ATOM 735 N N . GLU A 1 98 ? -18.980 -14.181 47.403 1.00 84.00 98 GLU A N 1
ATOM 736 C CA . GLU A 1 98 ? -19.111 -15.603 47.074 1.00 84.00 98 GLU A CA 1
ATOM 737 C C . GLU A 1 98 ? -19.164 -15.826 45.557 1.00 84.00 98 GLU A C 1
ATOM 739 O O . GLU A 1 98 ? -18.425 -16.656 45.032 1.00 84.00 98 GLU A O 1
ATOM 744 N N . LYS A 1 99 ? -19.932 -15.003 44.825 1.00 83.19 99 LYS A N 1
ATOM 745 C CA . LYS A 1 99 ? -19.934 -15.002 43.349 1.00 83.19 99 LYS A CA 1
ATOM 746 C C . LYS A 1 99 ? -18.557 -14.720 42.745 1.00 83.19 99 LYS A C 1
ATOM 748 O O . LYS A 1 99 ? -18.255 -15.210 41.662 1.00 83.19 99 LYS A O 1
ATOM 753 N N . LEU A 1 100 ? -17.729 -13.934 43.433 1.00 77.00 100 LEU A N 1
ATOM 754 C CA . LEU A 1 100 ? -16.353 -13.626 43.034 1.00 77.00 100 LEU A CA 1
ATOM 755 C C . LEU A 1 100 ? -15.326 -14.647 43.564 1.00 77.00 100 LEU A C 1
ATOM 757 O O . LEU A 1 100 ? -14.126 -14.451 43.369 1.00 77.00 100 LEU A O 1
ATOM 761 N N . GLY A 1 101 ? -15.763 -15.711 44.253 1.00 80.62 101 GLY A N 1
ATOM 762 C CA . GLY A 1 101 ? -14.884 -16.730 44.834 1.00 80.62 101 GLY A CA 1
ATOM 763 C C . GLY A 1 101 ? -13.980 -16.201 45.955 1.00 80.62 101 GLY A C 1
ATOM 764 O O . GLY A 1 101 ? -12.866 -16.691 46.143 1.00 80.62 101 GLY A O 1
ATOM 765 N N . ARG A 1 102 ? -14.411 -15.156 46.672 1.00 81.81 102 ARG A N 1
ATOM 766 C CA . ARG A 1 102 ? -13.651 -14.496 47.746 1.00 81.81 102 ARG A CA 1
ATOM 767 C C . ARG A 1 102 ? -14.216 -14.845 49.130 1.00 81.81 102 ARG A C 1
ATOM 769 O O . ARG A 1 102 ? -15.415 -15.074 49.264 1.00 81.81 102 ARG A O 1
ATOM 776 N N . PRO A 1 103 ? -13.377 -14.834 50.185 1.00 80.94 103 PRO A N 1
ATOM 777 C CA . PRO A 1 103 ? -13.821 -15.138 51.543 1.00 80.94 103 PRO A CA 1
ATOM 778 C C . PRO A 1 103 ? -14.828 -14.098 52.059 1.00 80.94 103 PRO A C 1
ATOM 780 O O . PRO A 1 103 ? -14.522 -12.901 52.140 1.00 80.94 103 PRO A O 1
ATOM 783 N N . ALA A 1 104 ? -16.010 -14.584 52.447 1.00 80.44 104 ALA A N 1
ATOM 784 C CA . ALA A 1 104 ? -17.166 -13.806 52.904 1.00 80.44 104 ALA A CA 1
ATOM 785 C C . ALA A 1 104 ? -17.234 -13.634 54.443 1.00 80.44 104 ALA A C 1
ATOM 787 O O . ALA A 1 104 ? -18.244 -13.174 54.991 1.00 80.44 104 ALA A O 1
ATOM 788 N N . ASP A 1 105 ? -16.148 -13.978 55.140 1.00 81.19 105 ASP A N 1
ATOM 789 C CA . ASP A 1 105 ? -16.040 -13.891 56.595 1.00 81.19 105 ASP A CA 1
ATOM 790 C C . ASP A 1 105 ? -15.597 -12.503 57.057 1.00 81.19 105 ASP A C 1
ATOM 792 O O . ASP A 1 105 ? -14.628 -11.934 56.538 1.00 81.19 105 ASP A O 1
ATOM 796 N N . GLY A 1 106 ? -16.282 -11.986 58.077 1.00 83.38 106 GLY A N 1
ATOM 797 C CA . GLY A 1 106 ? -15.939 -10.731 58.737 1.00 83.38 106 GLY A CA 1
ATOM 798 C C . GLY A 1 106 ? -17.117 -9.780 58.924 1.00 83.38 106 GLY A C 1
ATOM 799 O O . GLY A 1 106 ? -18.285 -10.121 58.704 1.00 83.38 106 GLY A O 1
ATOM 800 N N . ASP A 1 107 ? -16.772 -8.576 59.363 1.00 84.94 107 ASP A N 1
ATOM 801 C CA . ASP A 1 107 ? -17.658 -7.440 59.559 1.00 84.94 107 ASP A CA 1
ATOM 802 C C . ASP A 1 107 ? -17.927 -6.689 58.244 1.00 84.94 107 ASP A C 1
ATOM 804 O O . ASP A 1 107 ? -17.183 -6.767 57.262 1.00 84.94 107 ASP A O 1
ATOM 808 N N . LYS A 1 108 ? -19.029 -5.936 58.225 1.00 79.69 108 LYS A N 1
ATOM 809 C CA . LYS A 1 108 ? -19.507 -5.197 57.047 1.00 79.69 108 LYS A CA 1
ATOM 810 C C . LYS A 1 108 ? -18.424 -4.315 56.381 1.00 79.69 108 LYS A C 1
ATOM 812 O O . LYS A 1 108 ? -18.316 -4.376 55.155 1.00 79.69 108 LYS A O 1
ATOM 817 N N . PRO A 1 109 ? -17.592 -3.552 57.124 1.00 83.75 109 PRO A N 1
ATOM 818 C CA . PRO A 1 109 ? -16.499 -2.766 56.543 1.00 83.75 109 PRO A CA 1
ATOM 819 C C . PRO A 1 109 ? -15.436 -3.622 55.846 1.00 83.75 109 PRO A C 1
ATOM 821 O O . PRO A 1 109 ? -14.974 -3.266 54.760 1.00 83.75 109 PRO A O 1
ATOM 824 N N . THR A 1 110 ? -15.069 -4.768 56.427 1.00 84.81 110 THR A N 1
ATOM 825 C CA . THR A 1 110 ? -14.074 -5.670 55.834 1.00 84.81 110 THR A CA 1
ATOM 826 C C . THR A 1 110 ? -14.581 -6.285 54.539 1.00 84.81 110 THR A C 1
ATOM 828 O O . THR A 1 110 ? -13.838 -6.325 53.558 1.00 84.81 110 THR A O 1
ATOM 831 N N . LEU A 1 111 ? -15.845 -6.714 54.502 1.00 84.50 111 LEU A N 1
ATOM 832 C CA . LEU A 1 111 ? -16.451 -7.267 53.287 1.00 84.50 111 LEU A CA 1
ATOM 833 C C . LEU A 1 111 ? -16.524 -6.221 52.170 1.00 84.50 111 LEU A C 1
ATOM 835 O O . LEU A 1 111 ? -16.165 -6.505 51.030 1.00 84.50 111 LEU A O 1
ATOM 839 N N . PHE A 1 112 ? -16.912 -4.991 52.508 1.00 82.88 112 PHE A N 1
ATOM 840 C CA . PHE A 1 112 ? -16.980 -3.885 51.556 1.00 82.88 112 PHE A CA 1
ATOM 841 C C . PHE A 1 112 ? -15.606 -3.538 50.967 1.00 82.88 112 PHE A C 1
ATOM 843 O O . PHE A 1 112 ? -15.469 -3.410 49.751 1.00 82.88 112 PHE A O 1
ATOM 850 N N . ARG A 1 113 ? -14.565 -3.453 51.807 1.00 83.94 113 ARG A N 1
ATOM 851 C CA . ARG A 1 113 ? -13.186 -3.214 51.356 1.00 83.94 113 ARG A CA 1
ATOM 852 C C . ARG A 1 113 ? -12.689 -4.320 50.424 1.00 83.94 113 ARG A C 1
ATOM 854 O O . ARG A 1 113 ? -12.165 -4.016 49.358 1.00 83.94 113 ARG A O 1
ATOM 861 N N . ARG A 1 114 ? -12.902 -5.591 50.782 1.00 83.62 114 ARG A N 1
ATOM 862 C CA . ARG A 1 114 ? -12.505 -6.736 49.942 1.00 83.62 114 ARG A CA 1
ATOM 863 C C . ARG A 1 114 ? -13.220 -6.741 48.595 1.00 83.62 114 ARG A C 1
ATOM 865 O O . ARG A 1 114 ? -12.606 -7.047 47.579 1.00 83.62 114 ARG A O 1
ATOM 872 N N . LEU A 1 115 ? -14.507 -6.399 48.584 1.00 83.50 115 LEU A N 1
ATOM 873 C CA . LEU A 1 115 ? -15.291 -6.316 47.356 1.00 83.50 115 LEU A CA 1
ATOM 874 C C . LEU A 1 115 ? -14.773 -5.189 46.456 1.00 83.50 115 LEU A C 1
ATOM 876 O O . LEU A 1 115 ? -14.580 -5.397 45.261 1.00 83.50 115 LEU A O 1
ATOM 880 N N . ARG A 1 116 ? -14.457 -4.029 47.040 1.00 81.25 116 ARG A N 1
ATOM 881 C CA . ARG A 1 116 ? -13.826 -2.909 46.333 1.00 81.25 116 ARG A CA 1
ATOM 882 C C . ARG A 1 116 ? -12.475 -3.300 45.727 1.00 81.25 116 ARG A C 1
ATOM 884 O O . ARG A 1 116 ? -12.243 -3.032 44.554 1.00 81.25 116 ARG A O 1
ATOM 891 N N . GLU A 1 117 ? -11.604 -3.946 46.498 1.00 81.62 117 GLU A N 1
ATOM 892 C CA . GLU A 1 117 ? -10.291 -4.412 46.030 1.00 81.62 117 GLU A CA 1
ATOM 893 C C . GLU A 1 117 ? -10.426 -5.442 44.898 1.00 81.62 117 GLU A C 1
ATOM 895 O O . GLU A 1 117 ? -9.726 -5.352 43.890 1.00 81.62 117 GLU A O 1
ATOM 900 N N . ALA A 1 118 ? -11.367 -6.384 45.016 1.00 81.25 118 ALA A N 1
ATOM 901 C CA . ALA A 1 118 ? -11.623 -7.386 43.984 1.00 81.25 118 ALA A CA 1
ATOM 902 C C . ALA A 1 118 ? -12.108 -6.761 42.665 1.00 81.25 118 ALA A C 1
ATOM 904 O O . ALA A 1 118 ? -11.676 -7.182 41.594 1.00 81.25 118 ALA A O 1
ATOM 905 N N . LEU A 1 119 ? -12.969 -5.743 42.745 1.00 75.50 119 LEU A N 1
ATOM 906 C CA . LEU A 1 119 ? -13.484 -5.024 41.578 1.00 75.50 119 LEU A CA 1
ATOM 907 C C . LEU A 1 119 ? -12.454 -4.073 40.957 1.00 75.50 119 LEU A C 1
ATOM 909 O O . LEU A 1 119 ? -12.422 -3.905 39.742 1.00 75.50 119 LEU A O 1
ATOM 913 N N . ALA A 1 120 ? -11.585 -3.466 41.766 1.00 72.31 120 ALA A N 1
ATOM 914 C CA . ALA A 1 120 ? -10.472 -2.668 41.259 1.00 72.31 120 ALA A CA 1
ATOM 915 C C . ALA A 1 120 ? -9.446 -3.546 40.521 1.00 72.31 120 ALA A C 1
ATOM 917 O O . ALA A 1 120 ? -8.972 -3.177 39.448 1.00 72.31 120 ALA A O 1
ATOM 918 N N . ALA A 1 121 ? -9.159 -4.737 41.055 1.00 70.62 121 ALA A N 1
ATOM 919 C CA . ALA A 1 121 ? -8.271 -5.704 40.417 1.00 70.62 121 ALA A CA 1
ATOM 920 C C . ALA A 1 121 ? -8.846 -6.247 39.097 1.00 70.62 121 ALA A C 1
ATOM 922 O O . ALA A 1 121 ? -8.097 -6.449 38.144 1.00 70.62 121 ALA A O 1
ATOM 923 N N . SER A 1 122 ? -10.166 -6.453 39.005 1.00 63.69 122 SER A N 1
ATOM 924 C CA . SER A 1 122 ? -10.802 -6.891 37.756 1.00 63.69 122 SER A CA 1
ATOM 925 C C . SER A 1 122 ? -10.902 -5.775 36.712 1.00 63.69 122 SER A C 1
ATOM 927 O O . SER A 1 122 ? -10.755 -6.052 35.523 1.00 63.69 122 SER A O 1
ATOM 929 N N . ALA A 1 123 ? -11.078 -4.517 37.132 1.00 60.81 123 ALA A N 1
ATOM 930 C CA . ALA A 1 123 ? -11.069 -3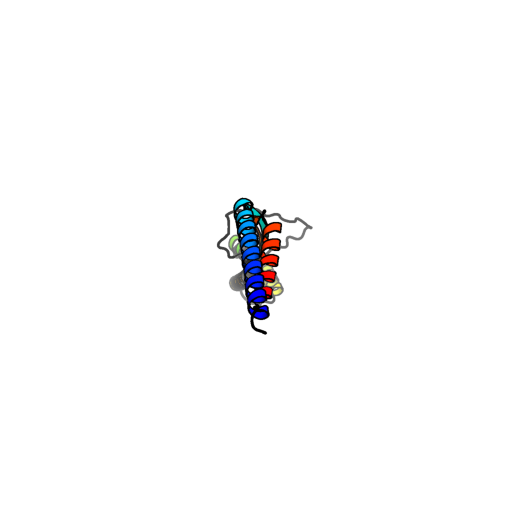.359 36.237 1.00 60.81 123 ALA A CA 1
ATOM 931 C C . ALA A 1 123 ? -9.686 -3.104 35.609 1.00 60.81 123 ALA A C 1
ATOM 933 O O . ALA A 1 123 ? -9.611 -2.726 34.445 1.00 60.81 123 ALA A O 1
ATOM 934 N N . GLN A 1 124 ? -8.598 -3.354 36.345 1.00 55.72 124 GLN A N 1
ATOM 935 C CA . GLN A 1 124 ? -7.226 -3.239 35.827 1.00 55.72 124 GLN A CA 1
ATOM 936 C C . GLN A 1 124 ? -6.818 -4.392 34.895 1.00 55.72 124 GLN A C 1
ATOM 938 O O . GLN A 1 124 ? -5.859 -4.255 34.141 1.00 55.72 124 GLN A O 1
ATOM 943 N N . ALA A 1 125 ? -7.524 -5.525 34.939 1.00 51.41 125 ALA A N 1
ATOM 944 C CA . ALA A 1 125 ? -7.162 -6.732 34.196 1.00 51.41 125 ALA A CA 1
ATOM 945 C C . ALA A 1 125 ? -7.787 -6.829 32.793 1.00 51.41 125 ALA A C 1
ATOM 947 O O . ALA A 1 125 ? -7.443 -7.743 32.047 1.00 51.41 125 ALA A O 1
ATOM 948 N N . GLN A 1 126 ? -8.699 -5.927 32.416 1.00 51.78 126 GLN A N 1
ATOM 949 C CA . GLN A 1 126 ? -9.282 -5.926 31.074 1.00 51.78 126 GLN A CA 1
ATOM 950 C C . GLN A 1 126 ? -8.613 -4.859 30.202 1.00 51.78 126 GLN A C 1
ATOM 952 O O . GLN A 1 126 ? -8.952 -3.680 30.333 1.00 51.78 126 GLN A O 1
ATOM 957 N N . PRO A 1 127 ? -7.707 -5.234 29.278 1.00 50.94 127 PRO A N 1
ATOM 958 C CA . PRO A 1 127 ? -7.344 -4.335 28.198 1.00 50.94 127 PRO A CA 1
ATOM 959 C C . PRO A 1 127 ? -8.598 -4.127 27.346 1.00 50.94 127 PRO A C 1
ATOM 961 O O . PRO A 1 127 ? -9.058 -5.026 26.641 1.00 50.94 127 PRO A O 1
ATOM 964 N N . ARG A 1 128 ? -9.203 -2.942 27.454 1.00 64.81 128 ARG A N 1
ATOM 965 C CA . ARG A 1 128 ? -10.277 -2.520 26.555 1.00 64.81 128 ARG A CA 1
ATOM 966 C C . ARG A 1 128 ? -9.641 -2.237 25.200 1.00 64.81 128 ARG A C 1
ATOM 968 O O . ARG A 1 128 ? -9.247 -1.112 24.914 1.00 64.81 128 ARG A O 1
ATOM 975 N N . GLN A 1 129 ? -9.472 -3.276 24.395 1.00 63.94 129 GLN A N 1
ATOM 976 C CA . GLN A 1 129 ? -9.015 -3.125 23.021 1.00 63.94 129 GLN A CA 1
ATOM 977 C C . GLN A 1 129 ? -10.103 -2.418 22.219 1.00 63.94 129 GLN A C 1
ATOM 979 O O . GLN A 1 129 ? -11.273 -2.799 22.264 1.00 63.94 129 GLN A O 1
ATOM 984 N N . GLN A 1 130 ? -9.717 -1.370 21.501 1.00 64.81 130 GLN A N 1
ATOM 985 C CA . GLN A 1 130 ? -10.598 -0.656 20.589 1.00 64.81 130 GLN A CA 1
ATOM 986 C C . GLN A 1 130 ? -10.036 -0.777 19.179 1.00 64.81 130 GLN A C 1
ATOM 988 O O . GLN A 1 130 ? -8.830 -0.671 18.963 1.00 64.81 130 GLN A O 1
ATOM 993 N N . THR A 1 131 ? -10.921 -1.014 18.214 1.00 70.44 131 THR A N 1
ATOM 994 C CA . THR A 1 131 ? -10.554 -0.955 16.798 1.00 70.44 131 THR A CA 1
ATOM 995 C C . THR A 1 131 ? -10.775 0.472 16.327 1.00 70.44 131 THR A C 1
ATOM 997 O O . THR A 1 131 ? -11.908 0.952 16.335 1.00 70.44 131 THR A O 1
ATOM 1000 N N . VAL A 1 132 ? -9.702 1.152 15.937 1.00 72.88 132 VAL A N 1
ATOM 1001 C CA . VAL A 1 132 ? -9.763 2.527 15.436 1.00 72.88 132 VAL A CA 1
ATOM 1002 C C . VAL A 1 132 ? -9.497 2.508 13.939 1.00 72.88 132 VAL A C 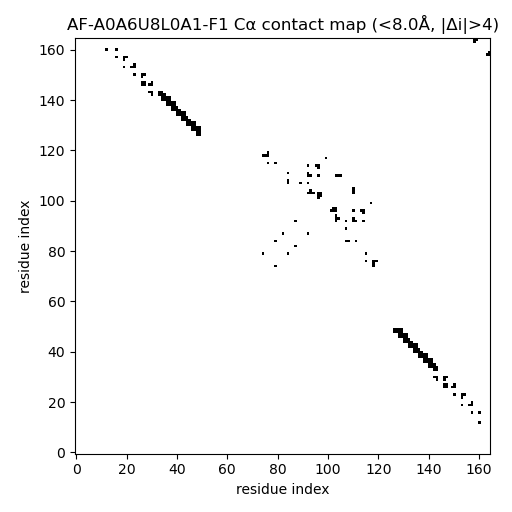1
ATOM 1004 O O . VAL A 1 132 ? -8.460 2.024 13.483 1.00 72.88 132 VAL A O 1
ATOM 1007 N N . ALA A 1 133 ? -10.441 3.052 13.173 1.00 73.69 133 ALA A N 1
ATOM 1008 C CA . ALA A 1 133 ? -10.242 3.344 11.763 1.00 73.69 133 ALA A CA 1
ATOM 1009 C C . ALA A 1 133 ? -9.553 4.705 11.630 1.00 73.69 133 ALA A C 1
ATOM 1011 O O . ALA A 1 133 ? -10.030 5.696 12.183 1.00 73.69 133 ALA A O 1
ATOM 1012 N N . HIS A 1 134 ? -8.454 4.767 10.887 1.00 74.88 134 HIS A N 1
ATOM 1013 C CA . HIS A 1 134 ? -7.842 6.037 10.511 1.00 74.88 134 HIS A CA 1
ATOM 1014 C C . HIS A 1 134 ? -7.518 6.062 9.018 1.00 74.88 134 HIS A C 1
ATOM 1016 O O . HIS A 1 134 ? -7.212 5.041 8.396 1.00 74.88 134 HIS A O 1
ATOM 1022 N N . GLU A 1 135 ? -7.622 7.253 8.435 1.00 77.19 135 GLU A N 1
ATOM 1023 C CA . GLU A 1 135 ? -7.266 7.496 7.043 1.00 77.19 135 GLU A CA 1
ATOM 1024 C C . GLU A 1 135 ? -5.755 7.677 6.922 1.00 77.19 135 GLU A C 1
ATOM 1026 O O . GLU A 1 135 ? -5.163 8.570 7.531 1.00 77.19 135 GLU A O 1
ATOM 1031 N N . VAL A 1 136 ? -5.128 6.839 6.104 1.00 81.31 136 VAL A N 1
ATOM 1032 C CA . VAL A 1 136 ? -3.718 6.961 5.750 1.00 81.31 136 VAL A CA 1
ATOM 1033 C C . VAL A 1 136 ? -3.644 7.535 4.344 1.00 81.31 136 VAL A C 1
ATOM 1035 O O . VAL A 1 136 ? -4.091 6.915 3.379 1.00 81.31 136 VAL A O 1
ATOM 1038 N N . ALA A 1 137 ? -3.083 8.736 4.228 1.00 81.75 137 ALA A N 1
ATOM 1039 C CA . ALA A 1 137 ? -2.768 9.339 2.942 1.00 81.75 137 ALA A CA 1
ATOM 1040 C C . ALA A 1 137 ? -1.313 9.029 2.570 1.00 81.75 137 ALA A C 1
ATOM 1042 O O . ALA A 1 137 ? -0.394 9.341 3.326 1.00 81.75 137 ALA A O 1
ATOM 1043 N N . SER A 1 138 ? -1.107 8.457 1.388 1.00 81.75 138 SER A N 1
ATOM 1044 C CA . SER A 1 138 ? 0.208 8.213 0.795 1.00 81.75 138 SER A CA 1
ATOM 1045 C C . SER A 1 138 ? 0.308 8.900 -0.562 1.00 81.75 138 SER A C 1
ATOM 1047 O O . SER A 1 138 ? -0.669 8.933 -1.311 1.00 81.75 138 SER A O 1
ATOM 1049 N N . TRP A 1 139 ? 1.487 9.410 -0.898 1.00 78.31 139 TRP A N 1
ATOM 1050 C CA . TRP A 1 139 ? 1.781 9.924 -2.233 1.00 78.31 139 TRP A CA 1
ATOM 1051 C C . TRP A 1 139 ? 2.415 8.813 -3.064 1.00 78.31 139 TRP A C 1
ATOM 1053 O O . TRP A 1 139 ? 3.401 8.216 -2.638 1.00 78.31 139 TRP A O 1
ATOM 1063 N N . ALA A 1 140 ? 1.832 8.523 -4.222 1.00 78.25 140 ALA A N 1
ATOM 1064 C CA . ALA A 1 140 ? 2.356 7.555 -5.175 1.00 78.25 140 ALA A CA 1
ATOM 1065 C C . ALA A 1 140 ? 2.727 8.274 -6.471 1.00 78.25 140 ALA A C 1
ATOM 1067 O O . ALA A 1 140 ? 2.009 9.173 -6.905 1.00 78.25 140 ALA A O 1
ATOM 1068 N N . LEU A 1 141 ? 3.841 7.878 -7.077 1.00 78.19 141 LEU A N 1
ATOM 1069 C CA . LEU A 1 141 ? 4.230 8.325 -8.408 1.00 78.19 141 LEU A CA 1
ATOM 1070 C C . LEU A 1 141 ? 3.492 7.447 -9.429 1.00 78.19 141 LEU A C 1
ATOM 1072 O O . LEU A 1 141 ? 3.503 6.225 -9.297 1.00 78.19 141 LEU A O 1
ATOM 1076 N N . VAL A 1 142 ? 2.767 8.065 -10.361 1.00 80.31 142 VAL A N 1
ATOM 1077 C CA . VAL A 1 142 ? 1.842 7.395 -11.295 1.00 80.31 142 VAL A CA 1
ATOM 1078 C C . VAL A 1 142 ? 1.987 8.034 -12.677 1.00 80.31 142 VAL A C 1
ATOM 1080 O O . VAL A 1 142 ? 2.266 9.231 -12.763 1.00 80.31 142 VAL A O 1
ATOM 1083 N N . GLY A 1 143 ? 1.737 7.284 -13.753 1.00 77.56 143 GLY A N 1
ATOM 1084 C CA . GLY A 1 143 ? 1.574 7.826 -15.109 1.00 77.56 143 GLY A CA 1
ATOM 1085 C C . GLY A 1 143 ? 2.679 7.495 -16.111 1.00 77.56 143 GLY A C 1
ATOM 1086 O O . GLY A 1 143 ? 2.512 7.816 -17.284 1.00 77.56 143 GLY A O 1
ATOM 1087 N N . ALA A 1 144 ? 3.757 6.836 -15.687 1.00 83.00 144 ALA A N 1
ATOM 1088 C CA . ALA A 1 144 ? 4.844 6.402 -16.563 1.00 83.00 144 ALA A CA 1
ATOM 1089 C C . ALA A 1 144 ? 5.098 4.888 -16.505 1.00 83.00 144 ALA A C 1
ATOM 1091 O O . ALA A 1 144 ? 6.152 4.428 -16.927 1.00 83.00 144 ALA A O 1
ATOM 1092 N N . GLU A 1 145 ? 4.137 4.096 -16.025 1.00 87.25 145 GLU A N 1
ATOM 1093 C CA . GLU A 1 145 ? 4.318 2.664 -15.752 1.00 87.25 145 GLU A CA 1
ATOM 1094 C C . GLU A 1 145 ? 4.743 1.874 -17.004 1.00 87.25 145 GLU A C 1
ATOM 1096 O O . GLU A 1 145 ? 5.546 0.947 -16.922 1.00 87.25 145 GLU A O 1
ATOM 1101 N N . ALA A 1 146 ? 4.233 2.255 -18.181 1.00 84.69 146 ALA A N 1
ATOM 1102 C CA . ALA A 1 146 ? 4.619 1.637 -19.450 1.00 84.69 146 ALA A CA 1
ATOM 1103 C C . ALA A 1 146 ? 6.062 1.984 -19.858 1.00 84.69 146 ALA A C 1
ATOM 1105 O O . ALA A 1 146 ? 6.799 1.104 -20.294 1.00 84.69 146 ALA A O 1
ATOM 1106 N N . ALA A 1 147 ? 6.471 3.243 -19.675 1.00 83.94 147 ALA A N 1
ATOM 1107 C CA . ALA A 1 147 ? 7.831 3.690 -19.963 1.00 83.94 147 ALA A CA 1
ATOM 1108 C C . ALA A 1 147 ? 8.834 3.118 -18.944 1.00 83.94 147 ALA A C 1
ATOM 1110 O O . ALA A 1 147 ? 9.934 2.723 -19.305 1.00 83.94 147 ALA A O 1
ATOM 1111 N N . GLU A 1 148 ? 8.453 2.975 -17.674 1.00 86.19 148 GLU A N 1
ATOM 1112 C CA . GLU A 1 148 ? 9.275 2.310 -16.656 1.00 86.19 148 GLU A CA 1
ATOM 1113 C C . GLU A 1 148 ? 9.532 0.834 -16.998 1.00 86.19 148 GLU A C 1
ATOM 1115 O O . GLU A 1 148 ? 10.670 0.373 -16.901 1.00 86.19 148 GLU A O 1
ATOM 1120 N N . ALA A 1 149 ? 8.510 0.109 -17.468 1.00 89.94 149 ALA A N 1
ATOM 1121 C CA . ALA A 1 149 ? 8.665 -1.273 -17.922 1.00 89.94 149 ALA A CA 1
ATOM 1122 C C . ALA A 1 149 ? 9.560 -1.385 -19.171 1.00 89.94 149 ALA A C 1
ATOM 1124 O O . ALA A 1 149 ? 10.386 -2.295 -19.275 1.00 89.94 149 ALA A O 1
ATOM 1125 N N . GLU A 1 150 ? 9.425 -0.452 -20.116 1.00 89.88 150 GLU A N 1
ATOM 1126 C CA . GLU A 1 150 ? 10.286 -0.378 -21.299 1.00 89.88 150 GLU A CA 1
ATOM 1127 C C . GLU A 1 150 ? 11.742 -0.059 -20.920 1.00 89.88 150 GLU A C 1
ATOM 1129 O O . GLU A 1 150 ? 12.666 -0.715 -21.402 1.00 89.88 150 GLU A O 1
ATOM 1134 N N . LEU A 1 151 ? 11.958 0.876 -19.990 1.00 90.88 151 LEU A N 1
ATOM 1135 C CA . LEU A 1 151 ? 13.276 1.191 -19.441 1.00 90.88 151 LEU A CA 1
ATOM 1136 C C . LEU A 1 151 ? 13.919 -0.035 -18.776 1.00 90.88 151 LEU A C 1
ATOM 1138 O O . LEU A 1 151 ? 15.103 -0.297 -18.991 1.00 90.88 151 LEU A O 1
ATOM 1142 N N . GLU A 1 152 ? 13.161 -0.809 -17.997 1.00 93.12 152 GLU A N 1
ATOM 1143 C CA . GLU A 1 152 ? 13.660 -2.040 -17.375 1.00 93.12 152 GLU A CA 1
ATOM 1144 C C . GLU A 1 152 ? 14.094 -3.075 -18.428 1.00 93.12 152 GLU A C 1
ATOM 1146 O O . GLU A 1 152 ? 15.179 -3.656 -18.316 1.00 93.12 152 GLU A O 1
ATOM 1151 N N . ALA A 1 153 ? 13.309 -3.246 -19.496 1.00 93.12 153 ALA A N 1
ATOM 1152 C CA . ALA A 1 153 ? 13.651 -4.131 -20.609 1.00 93.12 153 ALA A CA 1
ATOM 1153 C C . ALA A 1 153 ? 14.920 -3.675 -21.356 1.00 93.12 153 ALA A C 1
ATOM 1155 O O . ALA A 1 153 ? 15.784 -4.497 -21.677 1.00 93.12 153 ALA A O 1
ATOM 1156 N N . LEU A 1 154 ? 15.077 -2.368 -21.593 1.00 91.81 154 LEU A N 1
ATOM 1157 C CA . LEU A 1 154 ? 16.269 -1.798 -22.228 1.00 91.81 154 LEU A CA 1
ATOM 1158 C C . LEU A 1 154 ? 17.520 -1.966 -21.359 1.00 91.81 154 LEU A C 1
ATOM 1160 O O . LEU A 1 154 ? 18.583 -2.336 -21.862 1.00 91.81 154 LEU A O 1
ATOM 1164 N N . LEU A 1 155 ? 17.397 -1.771 -20.044 1.00 92.00 155 LEU A N 1
ATOM 1165 C CA . LEU A 1 155 ? 18.489 -2.009 -19.099 1.00 92.00 155 LEU A CA 1
ATOM 1166 C C . LEU A 1 155 ? 18.896 -3.487 -19.060 1.00 92.00 155 LEU A C 1
ATOM 1168 O O . LEU A 1 155 ? 20.091 -3.784 -19.007 1.00 92.00 155 LEU A O 1
ATOM 1172 N N . ALA A 1 156 ? 17.936 -4.414 -19.125 1.00 92.88 156 ALA A N 1
ATOM 1173 C CA . ALA A 1 156 ? 18.221 -5.844 -19.218 1.00 92.88 156 ALA A CA 1
ATOM 1174 C C . ALA A 1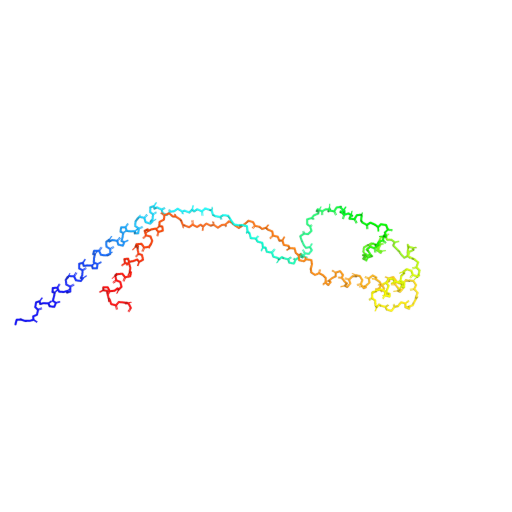 156 ? 18.973 -6.188 -20.515 1.00 92.88 156 ALA A C 1
ATOM 1176 O O . ALA A 1 156 ? 20.017 -6.841 -20.468 1.00 92.88 156 ALA A O 1
ATOM 1177 N N . ARG A 1 157 ? 18.514 -5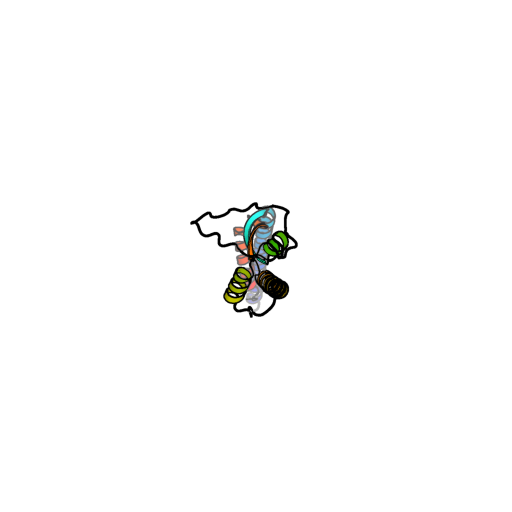.666 -21.659 1.00 90.88 157 ARG A N 1
ATOM 1178 C CA . ARG A 1 157 ? 19.176 -5.840 -22.962 1.00 90.88 157 ARG A CA 1
ATOM 1179 C C . ARG A 1 157 ? 20.596 -5.269 -22.969 1.00 90.88 157 ARG A C 1
ATOM 1181 O O . ARG A 1 157 ? 21.513 -5.890 -23.500 1.00 90.88 157 ARG A O 1
ATOM 1188 N N . ARG A 1 158 ? 20.809 -4.106 -22.349 1.00 92.56 158 ARG A N 1
ATOM 1189 C CA . ARG A 1 158 ? 22.139 -3.498 -22.198 1.00 92.56 158 ARG A CA 1
ATOM 1190 C C . ARG A 1 158 ? 23.081 -4.382 -21.379 1.00 92.56 158 ARG A C 1
ATOM 1192 O O . ARG A 1 158 ? 24.229 -4.564 -21.776 1.00 92.56 158 ARG A O 1
ATOM 1199 N N . ARG A 1 159 ? 22.606 -4.945 -20.261 1.00 92.44 159 ARG A N 1
ATOM 1200 C CA . ARG A 1 159 ? 23.393 -5.874 -19.429 1.00 92.44 159 ARG A CA 1
ATOM 1201 C C . ARG A 1 159 ? 23.770 -7.136 -20.197 1.00 92.44 159 ARG A C 1
ATOM 1203 O O . ARG A 1 159 ? 24.915 -7.564 -20.113 1.00 92.44 159 ARG A O 1
ATOM 1210 N N . GLU A 1 160 ? 22.853 -7.687 -20.988 1.00 91.94 160 GLU A N 1
ATOM 1211 C CA . GLU A 1 160 ? 23.133 -8.837 -21.856 1.00 91.94 160 GLU A CA 1
ATOM 1212 C C . GLU A 1 160 ? 24.228 -8.516 -22.888 1.00 91.94 160 GLU A C 1
ATOM 1214 O O . GLU A 1 160 ? 25.186 -9.275 -23.026 1.00 91.94 160 GLU A O 1
ATOM 1219 N N . LEU A 1 161 ? 24.148 -7.355 -23.550 1.00 88.88 161 LEU A N 1
ATOM 1220 C CA . LEU A 1 161 ? 25.162 -6.901 -24.513 1.00 88.88 161 LEU A CA 1
ATOM 1221 C C . LEU A 1 161 ? 26.544 -6.685 -23.875 1.00 88.88 161 LEU A C 1
ATOM 1223 O O . LEU A 1 161 ? 27.564 -6.890 -24.535 1.00 88.88 161 LEU A O 1
ATOM 1227 N N . LEU A 1 162 ? 26.589 -6.285 -22.604 1.00 88.38 162 LEU A N 1
ATOM 1228 C CA . LEU A 1 162 ? 27.829 -6.096 -21.846 1.00 88.38 162 LEU A CA 1
ATOM 1229 C C . LEU A 1 162 ? 28.323 -7.378 -21.151 1.00 88.38 162 LEU A C 1
ATOM 1231 O O . LEU A 1 162 ? 29.436 -7.389 -20.626 1.00 88.38 162 LEU A O 1
ATOM 1235 N N . GLY A 1 163 ? 27.541 -8.462 -21.178 1.00 87.06 163 GLY A N 1
ATOM 1236 C CA . GLY A 1 163 ? 27.867 -9.718 -20.500 1.00 87.06 163 GLY A CA 1
ATOM 1237 C C . GLY A 1 163 ? 27.762 -9.647 -18.971 1.00 87.06 163 GLY A C 1
ATOM 1238 O O . GLY A 1 163 ? 28.465 -10.377 -18.280 1.00 87.06 163 GLY A O 1
ATOM 1239 N N . GLU A 1 164 ? 26.913 -8.763 -18.445 1.00 80.50 164 GLU A N 1
ATOM 1240 C CA . GLU A 1 164 ? 26.705 -8.512 -17.008 1.00 80.50 164 GLU A CA 1
ATOM 1241 C C . GLU A 1 164 ? 25.533 -9.325 -16.405 1.00 80.50 164 GLU A C 1
ATOM 1243 O O . GLU A 1 164 ? 25.090 -9.022 -15.296 1.00 80.50 164 GLU A O 1
ATOM 1248 N N . ALA A 1 165 ? 25.000 -10.307 -17.145 1.00 60.34 165 ALA A N 1
ATOM 1249 C CA . ALA A 1 165 ? 23.830 -11.119 -16.781 1.00 60.34 165 ALA A CA 1
ATOM 1250 C C . ALA A 1 165 ? 24.147 -12.287 -15.830 1.00 60.34 165 ALA A C 1
ATOM 1252 O O . ALA A 1 165 ? 25.201 -12.940 -16.010 1.00 60.34 165 ALA A O 1
#

Organism: Emiliania huxleyi (NCBI:txid2903)

pLDDT: mean 73.31, std 17.23, range [30.44, 94.38]